Protein AF-A0A7X6VQT8-F1 (afdb_monomer_lite)

Sequence (90 aa):
RSIIPLADMEEEKLSYILEQIRHARLFDKYDFTLENASESLTLMKNSSFKLTTMGRSIDDDREFFLTLGAAGLTAAKIAKGEKINKLALV

Radius of gyration: 14.05 Å; chains: 1; bounding box: 41×21×34 Å

pLDDT: mean 93.61, std 5.68, range [57.41, 97.5]

Secondary structure (DSSP, 8-state):
--EEEEE---HHHHHHHHHHHHHTTGGGT-EEEEE--HHHHHHHHHSSS--EETTEETTTSHHHHHHHHHHHHHHHHHHTTPPP-B----

Structure (mmCIF, N/CA/C/O backbone):
data_AF-A0A7X6VQT8-F1
#
_entry.id   AF-A0A7X6VQT8-F1
#
loop_
_atom_site.group_PDB
_atom_site.id
_atom_site.type_symbol
_atom_site.label_atom_id
_atom_site.label_alt_id
_atom_site.label_comp_id
_atom_site.label_asym_id
_atom_site.label_entity_id
_atom_site.label_seq_id
_atom_site.pdbx_PDB_ins_code
_atom_site.Cartn_x
_atom_site.Cartn_y
_atom_site.Cartn_z
_atom_site.occupancy
_atom_site.B_iso_or_equiv
_atom_site.auth_seq_id
_atom_site.auth_comp_id
_atom_site.auth_asym_id
_atom_site.auth_atom_id
_atom_site.pdbx_PDB_model_num
ATOM 1 N N . ARG A 1 1 ? -8.578 -10.632 12.450 1.00 82.94 1 ARG A N 1
ATOM 2 C CA . ARG A 1 1 ? -8.931 -9.965 11.174 1.00 82.94 1 ARG A CA 1
ATOM 3 C C . ARG A 1 1 ? -7.630 -9.628 10.465 1.00 82.94 1 ARG A C 1
ATOM 5 O O . ARG A 1 1 ? -6.723 -9.170 11.149 1.00 82.94 1 ARG A O 1
ATOM 12 N N . SER A 1 2 ? -7.491 -9.938 9.177 1.00 92.75 2 SER A N 1
ATOM 13 C CA . SER A 1 2 ? -6.247 -9.656 8.443 1.00 92.75 2 SER A CA 1
ATOM 14 C C . SER A 1 2 ? -6.204 -8.191 8.014 1.00 92.75 2 SER A C 1
ATOM 16 O O . SER A 1 2 ? -7.243 -7.630 7.657 1.00 92.75 2 SER A O 1
ATOM 18 N N . ILE A 1 3 ? -5.012 -7.598 8.063 1.00 95.50 3 ILE A N 1
ATOM 19 C CA . ILE A 1 3 ? -4.753 -6.229 7.612 1.00 95.50 3 ILE A CA 1
ATOM 20 C C . ILE A 1 3 ? -4.218 -6.302 6.184 1.00 95.50 3 ILE A C 1
ATOM 22 O O . ILE A 1 3 ? -3.285 -7.061 5.927 1.00 95.50 3 ILE A O 1
ATOM 26 N N . ILE A 1 4 ? -4.819 -5.538 5.274 1.00 96.56 4 ILE A N 1
ATOM 27 C CA . ILE A 1 4 ? -4.457 -5.465 3.859 1.00 96.56 4 ILE A CA 1
ATOM 28 C C . ILE A 1 4 ? -3.901 -4.063 3.573 1.00 96.56 4 ILE A C 1
ATOM 30 O O . ILE A 1 4 ? -4.665 -3.095 3.516 1.00 96.56 4 ILE A O 1
ATOM 34 N N . PRO A 1 5 ? -2.573 -3.932 3.438 1.00 96.44 5 PRO A N 1
ATOM 35 C CA . PRO A 1 5 ? -1.921 -2.675 3.098 1.00 96.44 5 PRO A CA 1
ATOM 36 C C . PRO A 1 5 ? -2.181 -2.304 1.640 1.00 96.44 5 PRO A C 1
ATOM 38 O O . PRO A 1 5 ? -2.005 -3.128 0.744 1.00 96.44 5 PRO A O 1
ATOM 41 N N . LEU A 1 6 ? -2.565 -1.054 1.413 1.00 96.62 6 LEU A N 1
ATOM 42 C CA . LEU A 1 6 ? -2.623 -0.414 0.108 1.00 96.62 6 LEU A CA 1
ATOM 43 C C . LEU A 1 6 ? -1.526 0.645 0.048 1.00 96.62 6 LEU A C 1
ATOM 45 O O . LEU A 1 6 ? -1.313 1.386 1.009 1.00 96.62 6 LEU A O 1
ATOM 49 N N . ALA A 1 7 ? -0.835 0.717 -1.082 1.00 96.00 7 ALA A N 1
ATOM 50 C CA . ALA A 1 7 ? 0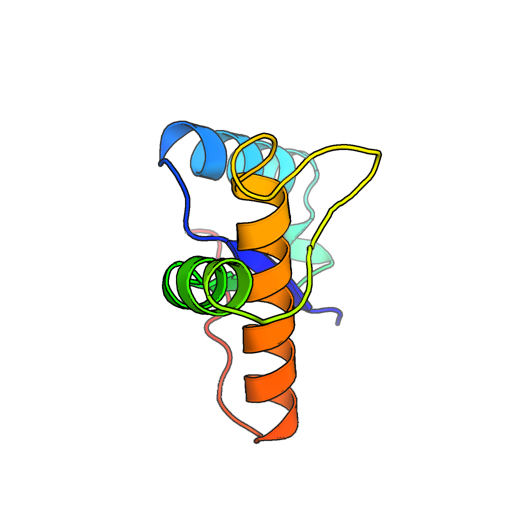.081 1.809 -1.351 1.00 96.00 7 ALA A CA 1
ATOM 51 C C . ALA A 1 7 ? -0.685 3.074 -1.746 1.00 96.00 7 ALA A C 1
ATOM 53 O O . ALA A 1 7 ? -1.610 3.019 -2.557 1.00 96.00 7 ALA A O 1
ATOM 54 N N . ASP A 1 8 ? -0.245 4.207 -1.212 1.00 93.94 8 ASP A N 1
ATOM 55 C CA . ASP A 1 8 ? -0.575 5.523 -1.744 1.00 93.94 8 ASP A CA 1
ATOM 56 C C . ASP A 1 8 ? 0.062 5.674 -3.133 1.00 93.94 8 ASP A C 1
ATOM 58 O O . ASP A 1 8 ? 1.285 5.609 -3.275 1.00 93.94 8 ASP A O 1
ATOM 62 N N . MET A 1 9 ? -0.773 5.779 -4.163 1.00 94.25 9 MET A N 1
ATOM 63 C CA . MET A 1 9 ? -0.397 5.796 -5.579 1.00 94.25 9 MET A CA 1
ATOM 64 C C . MET A 1 9 ? -1.265 6.808 -6.332 1.00 94.25 9 MET A C 1
ATOM 66 O O . MET A 1 9 ? -2.079 7.497 -5.724 1.00 94.25 9 MET A O 1
ATOM 70 N N . GLU A 1 10 ? -1.106 6.897 -7.654 1.00 95.50 10 GLU A N 1
ATOM 71 C CA . GLU A 1 10 ? -1.938 7.775 -8.485 1.00 95.50 10 GLU A CA 1
ATOM 72 C C . GLU A 1 10 ? -3.433 7.598 -8.183 1.00 95.50 10 GLU A C 1
ATOM 74 O O . GLU A 1 10 ? -3.938 6.474 -8.103 1.00 95.50 10 GLU A O 1
ATOM 79 N N . GLU A 1 11 ? -4.130 8.726 -8.029 1.00 94.62 11 GLU A N 1
ATOM 80 C CA . GLU A 1 11 ? -5.514 8.784 -7.549 1.00 94.62 11 GLU A CA 1
ATOM 81 C C . GLU A 1 11 ? -6.457 7.910 -8.379 1.00 94.62 11 GLU A C 1
ATOM 83 O O . GLU A 1 11 ? -7.288 7.201 -7.817 1.00 94.62 11 GLU A O 1
ATOM 88 N N . GLU A 1 12 ? -6.293 7.893 -9.704 1.00 96.81 12 GLU A N 1
ATOM 89 C CA . GLU A 1 12 ? -7.101 7.067 -10.606 1.00 96.81 12 GLU A CA 1
ATOM 90 C C . GLU A 1 12 ? -6.935 5.566 -10.315 1.00 96.81 12 GLU A C 1
ATOM 92 O O . GLU A 1 12 ? -7.920 4.825 -10.247 1.00 96.81 12 GLU A O 1
ATOM 97 N N . LYS A 1 13 ? -5.699 5.109 -10.069 1.00 95.94 13 LYS A N 1
ATOM 98 C CA . LYS A 1 13 ? -5.393 3.701 -9.762 1.00 95.94 13 LYS A CA 1
ATOM 99 C C . LYS A 1 13 ? -5.904 3.317 -8.379 1.00 95.94 13 LYS A C 1
ATOM 101 O O . LYS A 1 13 ? -6.515 2.259 -8.219 1.00 95.94 13 LYS A O 1
ATOM 106 N N . LEU A 1 14 ? -5.683 4.181 -7.388 1.00 95.44 14 LEU A N 1
ATOM 107 C CA . LEU A 1 14 ? -6.163 3.950 -6.030 1.00 95.44 14 LEU A CA 1
ATOM 108 C C . LEU A 1 14 ? -7.694 3.920 -5.994 1.00 95.44 14 LEU A C 1
ATOM 110 O O . LEU A 1 14 ? -8.271 3.008 -5.402 1.00 95.44 14 LEU A O 1
ATOM 114 N N . SER A 1 15 ? -8.346 4.863 -6.676 1.00 95.75 15 SER A N 1
ATOM 115 C CA . SER A 1 15 ? -9.802 4.912 -6.808 1.00 95.75 15 SER A CA 1
ATOM 116 C C . SER A 1 15 ? -10.326 3.627 -7.432 1.00 95.75 15 SER A C 1
ATOM 118 O O . SER A 1 15 ? -11.179 2.978 -6.833 1.00 95.75 15 SER A O 1
ATOM 120 N N . TYR A 1 16 ? -9.746 3.182 -8.552 1.00 97.25 16 TYR A N 1
ATOM 121 C CA . TYR A 1 16 ? -10.117 1.916 -9.184 1.00 97.25 16 TYR A CA 1
ATOM 122 C C . TYR A 1 16 ? -10.042 0.732 -8.204 1.00 97.25 16 TYR A C 1
ATOM 124 O O . TYR A 1 16 ? -10.999 -0.034 -8.085 1.00 97.25 16 TYR A O 1
ATOM 132 N N . ILE A 1 17 ? -8.949 0.601 -7.442 1.00 95.94 17 ILE A N 1
ATOM 133 C CA . ILE A 1 17 ? -8.787 -0.463 -6.436 1.00 95.94 17 ILE A CA 1
ATOM 134 C C . ILE A 1 17 ? -9.846 -0.353 -5.326 1.00 95.94 17 ILE A C 1
ATOM 136 O O . ILE A 1 17 ? -10.463 -1.360 -4.968 1.00 95.94 17 ILE A O 1
ATOM 140 N N . LEU A 1 18 ? -10.085 0.847 -4.789 1.00 95.44 18 LEU A N 1
ATOM 141 C CA . LEU A 1 18 ? -11.080 1.078 -3.737 1.00 95.44 18 LEU A CA 1
ATOM 142 C C . LEU A 1 18 ? -12.497 0.741 -4.209 1.00 95.44 18 LEU A C 1
ATOM 144 O O . LEU A 1 18 ? -13.273 0.153 -3.451 1.00 95.44 18 LEU A O 1
ATOM 148 N N . GLU A 1 19 ? -12.827 1.039 -5.466 1.00 96.31 19 GLU A N 1
ATOM 149 C CA . GLU A 1 19 ? -14.093 0.627 -6.062 1.00 96.31 19 GLU A CA 1
ATOM 150 C C . GLU A 1 19 ? -14.213 -0.894 -6.127 1.00 96.31 19 GLU A C 1
ATOM 152 O O . GLU A 1 19 ? -15.231 -1.434 -5.691 1.00 96.31 19 GLU A O 1
ATOM 157 N N . GLN A 1 20 ? -13.176 -1.608 -6.578 1.00 96.75 20 GLN A N 1
ATOM 158 C CA . GLN A 1 20 ? -13.193 -3.076 -6.598 1.00 96.75 20 GLN A CA 1
ATOM 159 C C . GLN A 1 20 ? -13.387 -3.662 -5.189 1.00 96.75 20 GLN A C 1
ATOM 161 O O . GLN A 1 20 ? -14.210 -4.559 -4.993 1.00 96.75 20 GLN A O 1
ATOM 166 N N . ILE A 1 21 ? -12.691 -3.118 -4.185 1.00 96.00 21 ILE A N 1
ATOM 167 C CA . ILE A 1 21 ? -12.820 -3.524 -2.776 1.00 96.00 21 ILE A CA 1
ATOM 168 C C . ILE A 1 21 ? -14.253 -3.303 -2.269 1.00 96.00 21 ILE A C 1
ATOM 170 O O . ILE A 1 21 ? -14.822 -4.187 -1.615 1.00 96.00 21 ILE A O 1
ATOM 174 N N . ARG A 1 22 ? -14.848 -2.145 -2.588 1.00 94.56 22 ARG A N 1
ATOM 175 C CA . ARG A 1 22 ? -16.232 -1.791 -2.243 1.00 94.56 22 ARG A CA 1
ATOM 176 C C . ARG A 1 22 ? -17.228 -2.741 -2.909 1.00 94.56 22 ARG A C 1
ATOM 178 O O . ARG A 1 22 ? -18.066 -3.318 -2.218 1.00 94.56 22 ARG A O 1
ATOM 185 N N . HIS A 1 23 ? -17.121 -2.949 -4.222 1.00 96.69 23 HIS A N 1
ATOM 186 C CA . HIS A 1 23 ? -18.014 -3.829 -4.984 1.00 96.69 23 HIS A CA 1
ATOM 187 C C . HIS A 1 23 ? -17.957 -5.282 -4.497 1.00 96.69 23 HIS A C 1
ATOM 189 O O . HIS A 1 23 ? -18.993 -5.939 -4.395 1.00 96.69 23 HIS A O 1
ATOM 195 N N . ALA A 1 24 ? -16.774 -5.763 -4.116 1.00 96.75 24 ALA A N 1
ATOM 196 C CA . ALA A 1 24 ? -16.580 -7.105 -3.576 1.00 96.75 24 ALA A CA 1
ATOM 197 C C . ALA A 1 24 ? -16.901 -7.237 -2.069 1.00 96.75 24 ALA A C 1
ATOM 199 O O . ALA A 1 24 ? -16.734 -8.322 -1.506 1.00 96.75 24 ALA A O 1
ATOM 200 N N . ARG A 1 25 ? -17.363 -6.160 -1.407 1.00 95.06 25 ARG A N 1
ATOM 201 C CA . ARG A 1 25 ? -17.665 -6.108 0.041 1.00 95.06 25 ARG A CA 1
ATOM 202 C C . ARG A 1 25 ? -16.506 -6.608 0.909 1.00 95.06 25 ARG A C 1
ATOM 204 O O . ARG A 1 25 ? -16.687 -7.309 1.905 1.00 95.06 25 ARG A O 1
ATOM 211 N N . LEU A 1 26 ? -15.278 -6.275 0.517 1.00 95.06 26 LEU A N 1
ATOM 212 C CA . LEU A 1 26 ? -14.086 -6.756 1.217 1.00 95.06 26 LEU A CA 1
ATOM 213 C C . LEU A 1 26 ? -13.837 -6.004 2.528 1.00 95.06 26 LEU A C 1
ATOM 215 O O . LEU A 1 26 ? -13.224 -6.574 3.433 1.00 95.06 26 LEU A O 1
ATOM 219 N N . PHE A 1 27 ? -14.367 -4.784 2.667 1.00 93.69 27 PHE A N 1
ATOM 220 C CA . PHE A 1 27 ? -14.342 -4.030 3.923 1.00 93.69 27 PHE A CA 1
ATOM 221 C C . PHE A 1 27 ? -15.030 -4.768 5.079 1.00 93.69 27 PHE A C 1
ATOM 223 O O . PHE A 1 27 ? -14.662 -4.541 6.224 1.00 93.69 27 PHE A O 1
ATOM 230 N N . ASP A 1 28 ? -15.944 -5.708 4.820 1.00 92.31 28 ASP A N 1
ATOM 231 C CA . ASP A 1 28 ? -16.593 -6.508 5.872 1.00 92.31 28 ASP A CA 1
ATOM 232 C C . ASP A 1 28 ? -15.657 -7.597 6.424 1.00 92.31 28 ASP A C 1
ATOM 234 O O . ASP A 1 28 ? -15.776 -8.030 7.570 1.00 92.31 28 ASP A O 1
ATOM 238 N N . LYS A 1 29 ? -14.685 -8.035 5.618 1.00 93.81 29 LYS A N 1
ATOM 239 C CA . LYS A 1 29 ? -13.817 -9.186 5.916 1.00 93.81 29 LYS A CA 1
ATOM 240 C C . LYS A 1 29 ? -12.428 -8.773 6.381 1.00 93.81 29 LYS A C 1
ATOM 242 O O . LYS A 1 29 ? -11.836 -9.436 7.234 1.00 93.81 29 LYS A O 1
ATOM 247 N N . TYR A 1 30 ? -11.922 -7.665 5.857 1.00 95.69 30 TYR A N 1
ATOM 248 C CA . TYR A 1 30 ? -10.544 -7.231 6.042 1.00 95.69 30 TYR A CA 1
ATOM 249 C C . TYR A 1 30 ? -10.474 -5.804 6.576 1.00 95.69 30 TYR A C 1
ATOM 251 O O . TYR A 1 30 ? -11.390 -5.013 6.372 1.00 95.69 30 TYR A O 1
ATOM 259 N N . ASP A 1 31 ? -9.385 -5.496 7.275 1.00 95.19 31 ASP A N 1
ATOM 260 C CA . ASP A 1 31 ? -9.036 -4.121 7.619 1.00 95.19 31 ASP A CA 1
ATOM 261 C C . ASP A 1 31 ? -8.071 -3.599 6.551 1.00 95.19 31 ASP A C 1
ATOM 263 O O . ASP A 1 31 ? -7.005 -4.181 6.362 1.00 95.19 31 ASP A O 1
ATOM 267 N N . PHE A 1 32 ? -8.414 -2.514 5.863 1.00 96.12 32 PHE A N 1
ATOM 268 C CA . PHE A 1 32 ? -7.515 -1.885 4.894 1.00 96.12 32 PHE A CA 1
ATOM 269 C C . PHE A 1 32 ? -6.761 -0.727 5.543 1.00 96.12 32 PHE A C 1
ATOM 271 O O . PHE A 1 32 ? -7.318 -0.026 6.385 1.00 96.12 32 PHE A O 1
ATOM 278 N N . THR A 1 33 ? -5.507 -0.516 5.153 1.00 95.75 33 THR A N 1
ATOM 279 C CA . THR A 1 33 ? -4.695 0.644 5.556 1.00 95.75 33 THR A CA 1
ATOM 280 C C . THR A 1 33 ? -4.056 1.254 4.322 1.00 95.75 33 THR A C 1
ATOM 282 O O . THR A 1 33 ? -3.680 0.515 3.416 1.00 95.75 33 THR A O 1
ATOM 285 N N . LEU A 1 34 ? -3.938 2.578 4.281 1.00 95.69 34 LEU A N 1
ATOM 286 C CA . LEU A 1 34 ? -3.232 3.286 3.217 1.00 95.69 34 LEU A CA 1
ATOM 287 C C . LEU A 1 34 ? -1.864 3.724 3.738 1.00 95.69 34 LEU A C 1
ATOM 289 O O . LEU A 1 34 ? -1.773 4.333 4.804 1.00 95.69 34 LEU A O 1
ATOM 293 N N . GLU A 1 35 ? -0.807 3.399 3.004 1.00 95.19 35 GLU A N 1
ATOM 294 C CA . GLU A 1 35 ? 0.571 3.687 3.393 1.00 95.19 35 GLU A CA 1
ATOM 295 C C . GLU A 1 35 ? 1.308 4.438 2.289 1.00 95.19 35 GLU A C 1
ATOM 297 O O . GLU A 1 35 ? 1.383 3.979 1.146 1.00 95.19 35 GLU A O 1
ATOM 302 N N . ASN A 1 36 ? 1.932 5.559 2.649 1.00 93.56 36 ASN A N 1
ATOM 303 C CA . ASN A 1 36 ? 2.879 6.219 1.764 1.00 93.56 36 ASN A CA 1
ATOM 304 C C . ASN A 1 36 ? 4.231 5.505 1.846 1.00 93.56 36 ASN A C 1
ATOM 306 O O . ASN A 1 36 ? 4.989 5.669 2.800 1.00 93.56 36 ASN A O 1
ATOM 310 N N . ALA A 1 37 ? 4.517 4.694 0.831 1.00 93.94 37 ALA A N 1
ATOM 311 C CA . ALA A 1 37 ? 5.730 3.887 0.74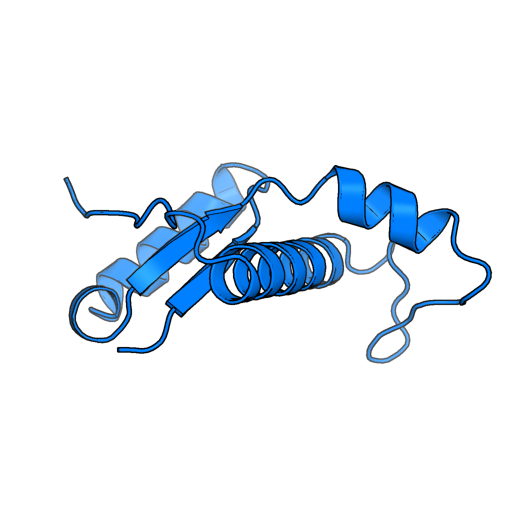5 1.00 93.94 37 ALA A CA 1
ATOM 312 C C . ALA A 1 37 ? 6.757 4.450 -0.253 1.00 93.94 37 ALA A C 1
ATOM 314 O O . ALA A 1 37 ? 7.639 3.727 -0.723 1.00 93.94 37 ALA A O 1
ATOM 315 N N . SER A 1 38 ? 6.661 5.739 -0.598 1.00 93.25 38 SER A N 1
ATOM 316 C CA . SER A 1 38 ? 7.526 6.358 -1.612 1.00 93.25 38 SER A CA 1
ATOM 317 C C . SER A 1 38 ? 9.008 6.273 -1.240 1.00 93.25 38 SER A C 1
ATOM 319 O O . SER A 1 38 ? 9.846 5.979 -2.092 1.00 93.25 38 SER A O 1
ATOM 321 N N . GLU A 1 39 ? 9.338 6.446 0.043 1.00 94.06 39 GLU A N 1
ATOM 322 C CA . GLU A 1 39 ? 10.709 6.293 0.544 1.00 94.06 39 GLU A CA 1
ATOM 323 C C . GLU A 1 39 ? 11.233 4.860 0.394 1.00 94.06 39 GLU A C 1
ATOM 325 O O . GLU A 1 39 ? 12.417 4.658 0.118 1.00 94.06 39 GLU A O 1
ATOM 330 N N . SER A 1 40 ? 10.359 3.854 0.502 1.00 93.44 40 SER A N 1
ATOM 331 C CA . SER A 1 40 ? 10.742 2.454 0.323 1.00 93.44 40 SER A CA 1
ATOM 332 C C . SER A 1 40 ? 11.242 2.186 -1.095 1.00 93.44 40 SER A C 1
ATOM 334 O O . SER A 1 40 ? 12.202 1.439 -1.258 1.00 93.44 40 SER A O 1
ATOM 336 N N . LEU A 1 41 ? 10.661 2.826 -2.117 1.00 92.69 41 LEU A N 1
ATOM 337 C CA . LEU A 1 41 ? 11.162 2.729 -3.493 1.00 92.69 41 LEU A CA 1
ATOM 338 C C . LEU A 1 41 ? 12.578 3.290 -3.622 1.00 92.69 41 LEU A C 1
ATOM 340 O O . LEU A 1 41 ? 13.428 2.659 -4.247 1.00 92.69 41 LEU A O 1
ATOM 344 N N . THR A 1 42 ? 12.848 4.445 -3.014 1.00 92.56 42 THR A N 1
ATOM 345 C CA . THR A 1 42 ? 14.185 5.056 -3.011 1.00 92.56 42 THR A CA 1
ATOM 346 C C . THR A 1 42 ? 15.204 4.146 -2.327 1.00 92.56 42 THR A C 1
ATOM 348 O O . THR A 1 42 ? 16.282 3.910 -2.869 1.00 92.56 42 THR A O 1
ATOM 351 N N . LEU A 1 43 ? 14.849 3.576 -1.171 1.00 93.94 43 LEU A N 1
ATOM 352 C CA . LEU A 1 43 ? 15.699 2.623 -0.452 1.00 93.94 43 LEU A CA 1
ATOM 353 C C . LEU A 1 43 ? 15.977 1.366 -1.282 1.00 93.94 43 LEU A C 1
ATOM 355 O O . LEU A 1 43 ? 17.119 0.924 -1.361 1.00 93.94 43 LEU A O 1
ATOM 359 N N . MET A 1 44 ? 14.951 0.815 -1.931 1.00 93.81 44 MET A N 1
ATOM 360 C CA . MET A 1 44 ? 15.079 -0.356 -2.795 1.00 93.81 44 MET A CA 1
ATOM 361 C C . MET A 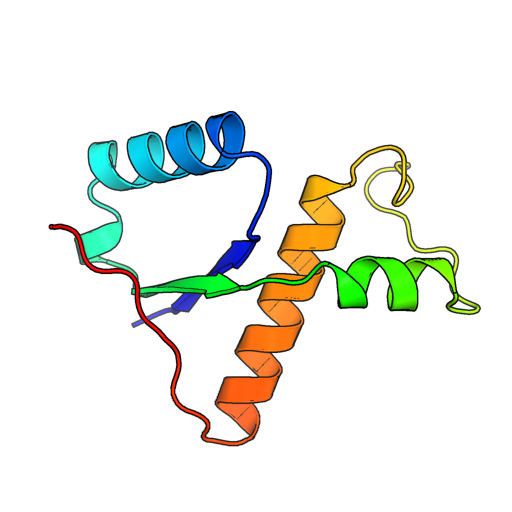1 44 ? 15.990 -0.085 -3.999 1.00 93.81 44 MET A C 1
ATOM 363 O O . MET A 1 44 ? 16.871 -0.896 -4.285 1.00 93.81 44 MET A O 1
ATOM 367 N N . LYS A 1 45 ? 15.838 1.073 -4.656 1.00 92.06 45 LYS A N 1
ATOM 368 C CA . LYS A 1 45 ? 16.675 1.494 -5.794 1.00 92.06 45 LYS A CA 1
ATOM 369 C C . LYS A 1 45 ? 18.139 1.714 -5.417 1.00 92.06 45 LYS A C 1
ATOM 371 O O . LYS A 1 45 ? 19.019 1.378 -6.200 1.00 92.06 45 LYS A O 1
ATOM 376 N N . ASN A 1 46 ? 18.390 2.262 -4.230 1.00 93.25 46 ASN A N 1
ATOM 377 C CA . ASN A 1 46 ? 19.742 2.545 -3.741 1.00 93.25 46 ASN A CA 1
ATOM 378 C C . ASN A 1 46 ? 20.395 1.348 -3.036 1.00 93.25 46 ASN A C 1
ATOM 380 O O . ASN A 1 46 ? 21.542 1.441 -2.596 1.00 93.25 46 ASN A O 1
ATOM 384 N N . SER A 1 47 ? 19.675 0.237 -2.883 1.00 92.75 47 SER A N 1
ATOM 385 C CA . SER A 1 47 ? 20.229 -0.963 -2.273 1.00 92.75 47 SER A CA 1
ATOM 386 C C . SER A 1 47 ? 21.260 -1.619 -3.196 1.00 92.75 47 SER A C 1
ATOM 388 O O . SER A 1 47 ? 21.197 -1.507 -4.419 1.00 92.75 47 SER A O 1
ATOM 390 N N . SER A 1 48 ? 22.199 -2.368 -2.619 1.00 94.12 48 SER A N 1
ATOM 391 C CA . SER A 1 48 ? 23.127 -3.206 -3.392 1.00 94.12 48 SER A CA 1
ATOM 392 C C . SER A 1 48 ? 22.439 -4.408 -4.054 1.00 94.12 48 SER A C 1
ATOM 394 O O . SER A 1 48 ? 23.067 -5.130 -4.831 1.00 94.12 48 SER A O 1
ATOM 396 N N . PHE A 1 49 ? 21.157 -4.642 -3.757 1.00 90.12 49 PHE A N 1
ATOM 397 C CA . PHE A 1 49 ? 20.382 -5.739 -4.309 1.00 90.12 49 PHE A CA 1
ATOM 398 C C . PHE A 1 49 ? 19.684 -5.309 -5.594 1.00 90.12 49 PHE A C 1
ATOM 400 O O . PHE A 1 49 ? 18.922 -4.344 -5.630 1.00 90.12 49 PHE A O 1
ATOM 407 N N . LYS A 1 50 ? 19.869 -6.096 -6.656 1.00 88.56 50 LYS A N 1
ATOM 408 C CA . LYS A 1 50 ? 19.098 -5.936 -7.889 1.00 88.56 50 LYS A CA 1
ATOM 409 C C . LYS A 1 50 ? 17.704 -6.542 -7.712 1.00 88.56 50 LYS A C 1
ATOM 411 O O . LYS A 1 50 ? 17.462 -7.693 -8.075 1.00 88.56 50 LYS A O 1
ATOM 416 N N . LEU A 1 51 ? 16.798 -5.770 -7.121 1.00 92.81 51 LEU A N 1
ATOM 417 C CA . LEU A 1 51 ? 15.421 -6.191 -6.881 1.00 92.81 51 LEU A CA 1
ATOM 418 C C . LEU A 1 51 ? 14.653 -6.307 -8.201 1.00 92.81 51 LEU A C 1
ATOM 420 O O . LEU A 1 51 ? 14.575 -5.360 -8.983 1.00 92.81 51 LEU A O 1
ATOM 424 N N . THR A 1 52 ? 14.099 -7.493 -8.444 1.00 94.81 52 THR A N 1
ATOM 425 C CA . THR A 1 52 ? 13.276 -7.797 -9.618 1.00 94.81 52 THR A CA 1
ATOM 426 C C . THR A 1 52 ? 12.144 -8.747 -9.234 1.00 94.81 52 THR A C 1
ATOM 428 O O . THR A 1 52 ? 12.255 -9.498 -8.266 1.00 94.81 52 THR A O 1
ATOM 431 N N . THR A 1 53 ? 11.051 -8.719 -9.992 1.00 94.44 53 THR A N 1
ATOM 432 C CA . THR A 1 53 ? 9.910 -9.628 -9.838 1.00 94.44 53 THR A CA 1
ATOM 433 C C . THR A 1 53 ? 9.411 -10.051 -11.209 1.00 94.44 53 THR A C 1
ATOM 435 O O . THR A 1 53 ? 9.160 -9.209 -12.066 1.00 94.44 53 THR A O 1
ATOM 438 N N . MET A 1 54 ? 9.274 -11.354 -11.461 1.00 93.38 54 MET A N 1
ATOM 439 C CA . MET A 1 54 ? 8.805 -11.858 -12.764 1.00 93.38 54 MET A CA 1
ATOM 440 C C . MET A 1 54 ? 9.566 -11.238 -13.961 1.00 93.38 54 MET A C 1
ATOM 442 O O . MET A 1 54 ? 8.967 -10.907 -14.978 1.00 93.38 54 MET A O 1
ATOM 446 N N . GLY A 1 55 ? 10.876 -11.004 -13.808 1.00 93.81 55 GLY A N 1
ATOM 447 C CA . GLY A 1 55 ? 11.726 -10.359 -14.820 1.00 93.81 55 GLY A CA 1
ATOM 448 C C . GLY A 1 55 ? 11.621 -8.828 -14.924 1.00 93.81 55 GLY A C 1
ATOM 449 O O . GLY A 1 55 ? 12.363 -8.239 -15.700 1.00 93.81 55 GLY A O 1
ATOM 450 N N . ARG A 1 56 ? 10.754 -8.184 -14.138 1.00 96.06 56 ARG A N 1
ATOM 451 C CA . ARG A 1 56 ? 10.521 -6.731 -14.117 1.00 96.06 56 ARG A CA 1
ATOM 452 C C . ARG A 1 56 ? 11.317 -6.066 -12.998 1.00 96.06 56 ARG A C 1
ATOM 454 O O . ARG A 1 56 ? 11.390 -6.595 -11.886 1.00 96.06 56 ARG A O 1
ATOM 461 N N . SER A 1 57 ? 11.930 -4.928 -13.296 1.00 95.38 57 SER A N 1
ATOM 462 C CA . SER A 1 57 ? 12.621 -4.069 -12.333 1.00 95.38 57 SER A CA 1
ATOM 463 C C . SER A 1 57 ? 11.654 -3.123 -11.613 1.00 95.38 57 SER A C 1
ATOM 465 O O . SER A 1 57 ? 10.463 -3.074 -11.918 1.00 95.38 57 SER A O 1
ATOM 467 N N . ILE A 1 58 ? 12.180 -2.340 -10.666 1.00 94.50 58 ILE A N 1
ATOM 468 C CA . ILE A 1 58 ? 11.414 -1.306 -9.956 1.00 94.50 58 ILE A CA 1
ATOM 469 C C . ILE A 1 58 ? 10.827 -0.267 -10.919 1.00 94.50 58 ILE A C 1
ATOM 471 O O . ILE A 1 58 ? 9.739 0.242 -10.666 1.00 94.50 58 ILE A O 1
ATOM 475 N N . ASP A 1 59 ? 11.532 0.051 -12.006 1.00 92.88 59 ASP A N 1
ATOM 476 C CA . ASP A 1 59 ? 11.062 1.025 -12.996 1.00 92.88 59 ASP A CA 1
ATOM 477 C C . ASP A 1 59 ? 10.035 0.427 -13.967 1.00 92.88 59 ASP A C 1
ATOM 479 O O . ASP A 1 59 ? 9.195 1.159 -14.482 1.00 92.88 59 ASP A O 1
ATOM 483 N N . ASP A 1 60 ? 10.054 -0.896 -14.164 1.00 95.25 60 ASP A N 1
ATOM 484 C CA . ASP A 1 60 ? 9.092 -1.599 -15.022 1.00 95.25 60 ASP A CA 1
ATOM 485 C C . ASP A 1 60 ? 7.740 -1.848 -14.328 1.00 95.25 60 ASP A C 1
ATOM 487 O O . ASP A 1 60 ? 6.719 -1.970 -15.001 1.00 95.25 60 ASP A O 1
ATOM 491 N N . ASP A 1 61 ? 7.720 -1.979 -12.994 1.00 95.19 61 ASP A N 1
ATOM 492 C CA . ASP A 1 61 ? 6.505 -2.266 -12.210 1.00 95.19 61 ASP A CA 1
ATOM 493 C C . ASP A 1 61 ? 6.499 -1.517 -10.868 1.00 95.19 61 ASP A C 1
ATOM 495 O O . ASP A 1 61 ? 6.526 -2.102 -9.780 1.00 95.19 61 ASP A O 1
ATOM 499 N N . ARG A 1 62 ? 6.510 -0.184 -10.944 1.00 94.56 62 ARG A N 1
ATOM 500 C CA . ARG A 1 62 ? 6.623 0.706 -9.781 1.00 94.56 62 ARG A CA 1
ATOM 501 C C . ARG A 1 62 ? 5.580 0.404 -8.701 1.00 94.56 62 ARG A C 1
ATOM 503 O O . ARG A 1 62 ? 5.930 0.360 -7.521 1.00 94.56 62 ARG A O 1
ATOM 510 N N . GLU A 1 63 ? 4.320 0.209 -9.077 1.00 95.00 63 GLU A N 1
ATOM 511 C CA . GLU A 1 63 ? 3.197 -0.009 -8.160 1.00 95.00 63 GLU A CA 1
ATOM 512 C C . GLU A 1 63 ? 3.320 -1.322 -7.383 1.00 95.00 63 GLU A C 1
ATOM 514 O O . GLU A 1 63 ? 2.971 -1.361 -6.197 1.00 95.00 63 GLU A O 1
ATOM 519 N N . PHE A 1 64 ? 3.867 -2.379 -7.995 1.00 95.25 64 PHE A N 1
ATOM 520 C CA . PHE A 1 64 ? 4.151 -3.627 -7.288 1.00 95.25 64 PHE A CA 1
ATOM 521 C C . PHE A 1 64 ? 5.144 -3.397 -6.148 1.00 95.25 64 PHE A C 1
ATOM 523 O O . PHE A 1 64 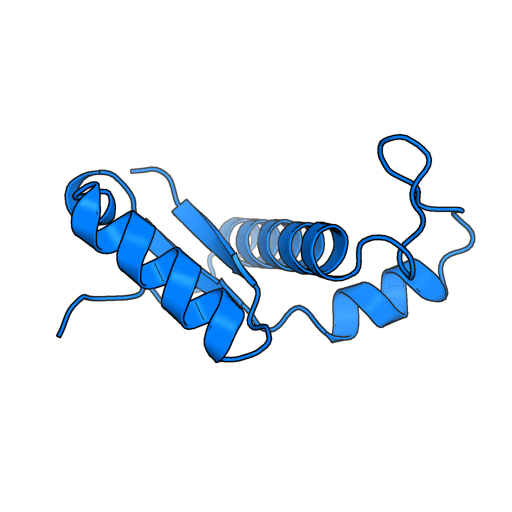? 4.880 -3.768 -5.001 1.00 95.25 64 PHE A O 1
ATOM 530 N N . PHE A 1 65 ? 6.275 -2.748 -6.437 1.00 96.38 65 PHE A N 1
ATOM 531 C CA . PHE A 1 65 ? 7.293 -2.489 -5.418 1.00 96.38 65 PHE A CA 1
ATOM 532 C C . PHE A 1 65 ? 6.803 -1.486 -4.373 1.00 96.38 65 PHE A C 1
ATOM 534 O O . PHE A 1 65 ? 7.095 -1.645 -3.190 1.00 96.38 65 PHE A O 1
ATOM 541 N N . LEU A 1 66 ? 6.006 -0.495 -4.767 1.00 96.19 66 LEU A N 1
ATOM 542 C CA . LEU A 1 66 ? 5.408 0.453 -3.832 1.00 96.19 66 LEU A CA 1
ATOM 543 C C . LEU A 1 66 ? 4.471 -0.259 -2.846 1.00 96.19 66 LEU A C 1
ATOM 545 O O . LEU A 1 66 ? 4.558 -0.043 -1.639 1.00 96.19 66 LEU A O 1
ATOM 549 N N . THR A 1 67 ? 3.640 -1.177 -3.345 1.00 96.25 67 THR A N 1
ATOM 550 C CA . THR A 1 67 ? 2.745 -2.004 -2.520 1.00 96.25 67 THR A CA 1
ATOM 551 C C . THR A 1 67 ? 3.528 -2.961 -1.617 1.00 96.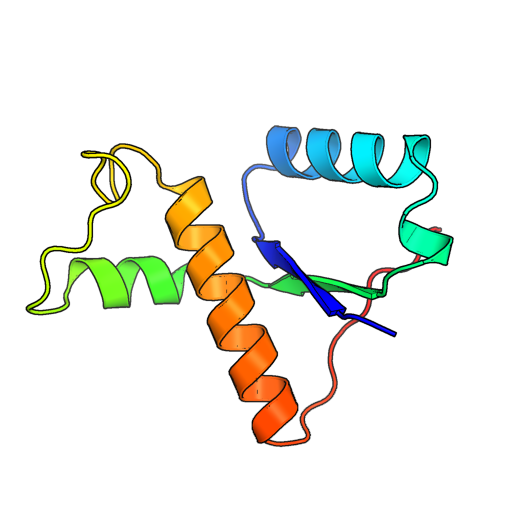25 67 THR A C 1
ATOM 553 O O . THR A 1 67 ? 3.157 -3.168 -0.461 1.00 96.25 67 THR A O 1
ATOM 556 N N . LEU A 1 68 ? 4.659 -3.492 -2.089 1.00 96.00 68 LEU A N 1
ATOM 557 C CA . LEU A 1 68 ? 5.578 -4.279 -1.262 1.00 96.00 68 LEU A CA 1
ATOM 558 C C . LEU A 1 68 ? 6.1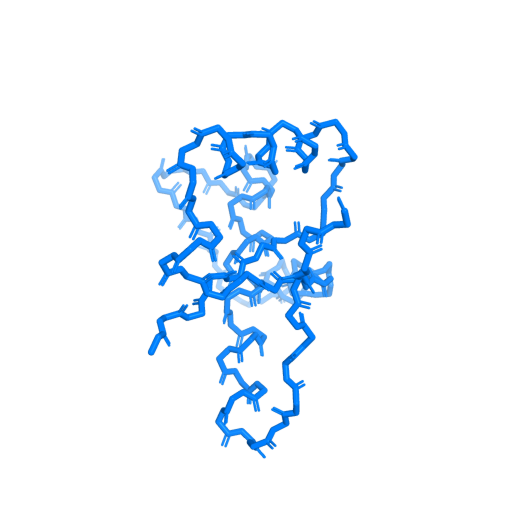76 -3.442 -0.119 1.00 96.00 68 LEU A C 1
ATOM 560 O O . LEU A 1 68 ? 6.231 -3.907 1.021 1.00 96.00 68 LEU A O 1
ATOM 564 N N . GLY A 1 69 ? 6.560 -2.193 -0.399 1.00 96.12 69 GLY A N 1
ATOM 565 C CA . GLY A 1 69 ? 6.992 -1.230 0.613 1.00 96.12 69 GLY A CA 1
ATOM 566 C C . GLY A 1 69 ? 5.902 -0.950 1.648 1.00 96.12 69 GLY A C 1
ATOM 567 O O . GLY A 1 69 ? 6.158 -1.051 2.847 1.00 96.12 69 GLY A O 1
ATOM 568 N N . ALA A 1 70 ? 4.670 -0.695 1.198 1.00 96.94 70 ALA A N 1
ATOM 569 C CA . ALA A 1 70 ? 3.509 -0.499 2.067 1.00 96.94 70 ALA A CA 1
ATOM 570 C C . ALA A 1 70 ? 3.295 -1.697 3.003 1.00 96.94 70 ALA A C 1
ATOM 572 O O . ALA A 1 70 ? 3.132 -1.523 4.211 1.00 96.94 70 ALA A O 1
ATOM 573 N N . ALA A 1 71 ? 3.386 -2.920 2.474 1.00 96.62 71 ALA A N 1
ATOM 574 C CA . ALA A 1 71 ? 3.266 -4.129 3.278 1.00 96.62 71 ALA A CA 1
ATOM 575 C C . ALA A 1 71 ? 4.366 -4.257 4.340 1.00 96.62 71 ALA A C 1
ATOM 577 O O . ALA A 1 71 ? 4.070 -4.553 5.501 1.00 96.62 71 ALA A O 1
ATOM 578 N N . GLY A 1 72 ? 5.620 -3.986 3.967 1.00 95.94 72 GLY A N 1
ATOM 579 C CA . GLY A 1 72 ? 6.746 -3.985 4.900 1.00 95.94 72 GLY A CA 1
ATOM 580 C C . GLY A 1 72 ? 6.596 -2.938 6.007 1.00 95.94 72 GLY A C 1
ATOM 581 O O . GLY A 1 72 ? 6.796 -3.252 7.182 1.00 95.94 72 GLY A O 1
ATOM 582 N N . LEU A 1 73 ? 6.184 -1.716 5.655 1.00 96.00 73 LEU A N 1
ATOM 583 C CA . LEU A 1 73 ? 5.939 -0.636 6.613 1.00 96.00 73 LEU A CA 1
ATOM 584 C C . LEU A 1 73 ? 4.808 -0.988 7.581 1.00 96.00 73 LEU A C 1
ATOM 586 O O . LEU A 1 73 ? 4.993 -0.875 8.793 1.00 96.00 73 LEU A O 1
ATOM 590 N N . THR A 1 74 ? 3.667 -1.479 7.086 1.00 96.81 74 THR A N 1
ATOM 591 C CA . THR A 1 74 ? 2.565 -1.917 7.954 1.00 96.81 74 THR A CA 1
ATOM 592 C C . THR A 1 74 ? 3.007 -3.031 8.902 1.00 96.81 74 THR A C 1
ATOM 594 O O . THR A 1 74 ? 2.723 -2.962 10.097 1.00 96.81 74 THR A O 1
ATOM 597 N N . ALA A 1 75 ? 3.738 -4.035 8.410 1.00 96.50 75 ALA A N 1
ATOM 598 C CA . ALA A 1 75 ? 4.252 -5.113 9.253 1.00 96.50 75 ALA A CA 1
ATOM 599 C C . ALA A 1 75 ? 5.199 -4.588 10.346 1.00 96.50 75 ALA A C 1
ATOM 601 O O . ALA A 1 75 ? 5.084 -4.991 11.504 1.00 96.50 75 ALA A O 1
ATOM 602 N N . ALA A 1 76 ? 6.086 -3.646 10.009 1.00 96.31 76 ALA A N 1
ATOM 603 C CA . ALA A 1 76 ? 6.990 -3.018 10.969 1.00 96.31 76 ALA A CA 1
ATOM 604 C C . ALA A 1 76 ? 6.238 -2.221 12.049 1.00 96.31 76 ALA A C 1
ATOM 606 O O . ALA A 1 76 ? 6.571 -2.339 13.229 1.00 96.31 76 ALA A O 1
ATOM 607 N N . LYS A 1 77 ? 5.202 -1.457 11.674 1.00 95.75 77 LYS A N 1
ATOM 608 C CA . LYS A 1 77 ? 4.335 -0.740 12.625 1.00 95.75 77 LYS A CA 1
ATOM 609 C C . LYS A 1 77 ? 3.648 -1.703 13.594 1.00 95.75 77 LYS A C 1
ATOM 611 O O . LYS A 1 77 ? 3.691 -1.491 14.803 1.00 95.75 77 LYS A O 1
ATOM 616 N N . ILE A 1 78 ? 3.084 -2.801 13.078 1.00 95.44 78 ILE A N 1
ATOM 617 C CA . ILE A 1 78 ? 2.452 -3.845 13.901 1.00 95.44 78 ILE A CA 1
ATOM 618 C C . ILE A 1 78 ? 3.465 -4.449 14.878 1.00 95.44 78 ILE A C 1
ATOM 620 O O . ILE A 1 78 ? 3.172 -4.564 16.066 1.00 95.44 78 ILE A O 1
ATOM 624 N N . ALA A 1 79 ? 4.664 -4.796 14.402 1.00 97.12 79 ALA A N 1
ATOM 625 C CA . ALA A 1 79 ? 5.713 -5.382 15.236 1.00 97.12 79 ALA A CA 1
ATOM 626 C C . ALA A 1 79 ? 6.163 -4.448 16.375 1.00 97.12 79 ALA A C 1
ATOM 628 O O . ALA A 1 79 ? 6.532 -4.921 17.447 1.00 97.12 79 ALA A O 1
ATOM 629 N N . LYS A 1 80 ? 6.099 -3.128 16.162 1.00 97.50 80 LYS A N 1
ATOM 630 C CA . LYS A 1 80 ? 6.406 -2.102 17.170 1.00 97.50 80 LYS A CA 1
ATOM 631 C C . LYS A 1 80 ? 5.226 -1.752 18.087 1.00 97.50 80 LYS A C 1
ATOM 633 O O . LYS A 1 80 ? 5.399 -0.966 19.013 1.00 97.50 80 LYS A O 1
ATOM 638 N N . GLY A 1 81 ? 4.037 -2.308 17.845 1.00 95.12 81 GLY A N 1
ATOM 639 C CA . GLY A 1 81 ? 2.818 -1.958 18.580 1.00 95.12 81 GLY A CA 1
ATOM 640 C C . GLY A 1 81 ? 2.258 -0.573 18.231 1.00 95.12 81 GLY A C 1
ATOM 641 O O . GLY A 1 81 ? 1.502 0.002 19.013 1.00 95.12 81 GLY A O 1
ATOM 642 N N . GLU A 1 82 ? 2.627 -0.020 17.075 1.00 94.44 82 GLU A N 1
ATOM 643 C CA . GLU A 1 82 ? 2.116 1.264 16.598 1.00 94.44 82 GLU A CA 1
ATOM 644 C C . GLU A 1 82 ? 0.663 1.134 16.111 1.00 94.44 82 GLU A C 1
ATOM 646 O O . GLU A 1 82 ? 0.214 0.076 15.654 1.00 94.44 82 GLU A O 1
ATOM 651 N N . LYS A 1 83 ? -0.102 2.230 16.192 1.00 89.44 83 LYS A N 1
ATOM 652 C CA . LYS A 1 83 ? -1.472 2.260 15.664 1.00 89.44 83 LYS A CA 1
ATOM 653 C C . LYS A 1 83 ? -1.458 2.250 14.135 1.00 89.44 83 LYS A C 1
ATOM 655 O O . LYS A 1 83 ? -0.729 3.012 13.508 1.00 89.44 83 LYS A O 1
ATOM 660 N N . ILE A 1 84 ? -2.331 1.429 13.554 1.00 91.31 84 ILE A N 1
ATOM 661 C CA . ILE A 1 84 ? -2.571 1.372 12.109 1.00 91.31 84 ILE A CA 1
ATOM 662 C C . ILE A 1 84 ? -3.817 2.192 11.773 1.00 91.31 84 ILE A C 1
ATOM 664 O O . ILE A 1 84 ? -4.881 1.977 12.362 1.00 91.31 84 ILE A O 1
ATOM 668 N N . ASN A 1 85 ? -3.684 3.110 10.817 1.00 87.81 85 ASN A N 1
ATOM 669 C CA . ASN A 1 85 ? -4.782 3.946 10.342 1.00 87.81 85 ASN A CA 1
ATOM 670 C C . ASN A 1 85 ? -5.660 3.141 9.385 1.00 87.81 85 ASN A C 1
ATOM 672 O O . ASN A 1 85 ? -5.366 3.006 8.199 1.00 87.81 85 ASN A O 1
ATOM 676 N N . LYS A 1 86 ? -6.740 2.576 9.923 1.00 90.56 86 LYS A N 1
ATOM 677 C CA . LYS A 1 86 ? -7.686 1.797 9.130 1.00 90.56 86 LYS A CA 1
ATOM 678 C C . LYS A 1 86 ? -8.548 2.719 8.277 1.00 90.56 86 LYS A C 1
ATOM 680 O O . LYS A 1 86 ? -9.078 3.710 8.776 1.00 90.56 86 LYS A O 1
ATOM 685 N N . LEU A 1 87 ? -8.727 2.348 7.016 1.00 90.31 87 LEU A N 1
ATOM 686 C CA . LEU A 1 87 ? -9.711 2.964 6.140 1.00 90.31 87 LEU A CA 1
ATOM 687 C C . LEU A 1 87 ? -11.117 2.561 6.595 1.00 90.31 87 LEU A C 1
ATOM 689 O O . LEU A 1 87 ? -11.370 1.393 6.902 1.00 90.31 87 LEU A O 1
ATOM 693 N N . ALA A 1 88 ? -12.025 3.530 6.611 1.00 76.19 88 ALA A N 1
ATOM 694 C CA . ALA A 1 88 ? -13.448 3.318 6.822 1.00 76.19 88 ALA A CA 1
ATOM 695 C C . ALA A 1 88 ? -14.206 3.836 5.598 1.00 76.19 88 ALA A C 1
ATOM 697 O O . ALA A 1 88 ? -13.836 4.862 5.027 1.00 76.19 88 ALA A O 1
ATOM 698 N N . LEU A 1 89 ? -15.253 3.116 5.196 1.00 66.38 89 LEU A N 1
ATOM 699 C CA . LEU A 1 89 ? -16.222 3.642 4.240 1.00 66.38 89 LEU A CA 1
ATOM 700 C C . LEU A 1 89 ? -16.981 4.789 4.924 1.00 66.38 89 LEU A C 1
ATOM 702 O O . LEU A 1 89 ? -17.461 4.607 6.046 1.00 66.38 89 LEU A O 1
ATOM 706 N N . VAL A 1 90 ? -17.038 5.947 4.263 1.00 57.41 90 VAL A N 1
ATOM 707 C CA . VAL A 1 90 ? -17.931 7.065 4.612 1.00 57.41 90 VAL A CA 1
ATOM 708 C C . VAL A 1 90 ? -19.292 6.818 3.980 1.00 57.41 90 VAL A C 1
ATOM 710 O O . VAL A 1 90 ? -19.309 6.369 2.809 1.00 57.41 90 VAL A O 1
#

Foldseek 3Di:
DAEQEAEDDPPVVVVVVVVVCVVVVVVVPYWYAYDHQVVVLVVVVPDPDQDDDPNHGCVRCVRVSRSVSRVVVVVVCVVVVHDTDTDDDD

=== Feature glossary ===
Reading guide. The protein is described through the following features:

Foldseek 3Di. A 3Di character summarizes, for each residue, the relative orientation of the Cα frame of its nearest spatial neighbor. Because it encodes fold topology rather than chemistry, 3Di alignments detect remote structural similarity that sequence alignment misses.

Contact-map, Ramachandran, and PAE plots. Plot images: a contact map (which residues are close in 3D, as an N×N binary image), a Ramachandran scatter (backbone torsion angles, revealing secondary-structure composition at a glance), and — for AlphaFold structures — a PAE heatmap (pairwise prediction confidence).

Radius of gyration, Cα contacts, bounding box. Radius of gyration (Rg) is the root-mean-square distance of Cα atoms from their centroid — a single number for overall size and compactness. A globular domain of N residues has Rg ≈ 2.2·N^0.38 Å; an extended or disordered chain has a much larger Rg. The Cα contact count is the number of residue pairs whose Cα atoms are within 8 Å and are more than four positions apart in sequence — a standard proxy for tertiary packing density. The bounding box is the smallest axis-aligned box enclosing all Cα atoms.

Secondary structure (8-state, DSSP). Eight-state secondary structure (DSSP): H is the canonical α-helix, G the tighter 3₁₀-helix, I the wider π-helix; E/B are β-structure, T and S are turns and bends, and '-' is everything else. DSSP derives these from the pattern of main-chain N–H···O=C hydrogen bonds, not from the sequence.

B-factor. B-factor (Debye–Waller factor) reflects atomic displacement in the crystal lattice. It is an experimental observable (units Å²), not a prediction; low values mean the atom is pinned down, high values mean it moves or is heterogeneous across the crystal.

pLDDT. pLDDT is the predicted lDDT-Cα score: AlphaFold's confidence that the local environment of each residue (all inter-atomic distances within 15 Å) is correctly placed. It is a per-residue number between 0 and 100, with higher meaning more reliable.

Nearest PDB structures. Nearest PDB neighbors are the top structural matches found by Foldseek when searching this structure against the entire Protein Data Bank. Each hit reports a TM-score (0 to 1; >0.5 almost always implies the same fold) and an E-value. These are *structural* homologs — they may share no detectable sequence similarity.

Solvent-accessible surface area. Accessible surface area quantifies burial. A residue with SASA near zero is packed into the hydrophobic core; one with SASA >100 Å² sits on the surface. Computed here via the Shrake–Rupley numerical algorithm with a 1.4 Å probe.

Rendered structure images. Structure images are PyMOL renders from six orthogonal camera directions. Cartoon representation draws helices as coils and strands as arrows; sticks shows the backbone as bonds; surface shows the solvent-excluded envelope. Rainbow coloring maps sequence position to hue (blue→red, N→C); chain coloring assigns a distinct color per polypeptide.

Backbone torsions (φ/ψ). φ (phi) and ψ (psi) are the two rotatable backbone dihedrals per residue: φ is the C(i-1)–N–Cα–C torsion, ψ is the N–Cα–C–N(i+1) torsion, both in degrees on (−180°, 180°]. α-helical residues cluster near (−60°, −45°); β-strand residues near (−120°, +130°). A Ramachandran plot is simply a scatter of (φ, ψ) for every residue.

Predicted aligned error. Predicted Aligned Error (PAE) is an AlphaFold confidence matrix: entry (i, j) is the expected error in the position of residue j, in ångströms, when the prediction is superimposed on the true structure at residue i. Low PAE within a block of residues means that block is internally rigid and well-predicted; high PAE between two blocks means their relative placement is uncertain even if each block individually is confident.

mmCIF coordinates. Structure coordinates are given as an mmCIF _atom_site loop: one row per atom with element, residue name, chain id, sequence number, and x/y/z position in Å. Only the four main-chain atoms per residue are included here; side chains are omitted to keep the record compact.

InterPro / GO / CATH / organism. Database cross-references. InterPro integrates a dozen domain/family signature databases into unified entries with residue-range hits. GO terms attach function/process/location labels with evidence codes. CATH codes position the fold in a four-level structural taxonomy. Organism is the NCBI-taxonomy species name.

Secondary structure (3-state, P-SEA). SS3 is a coarse helix/strand/coil call (letters a/b/c) made by the P-SEA algorithm from inter-Cα distances and dihedrals. It is less detailed than DSSP but needs only Cα positions.

Sequence. Sequence gives the chain of amino acids in standard one-letter code (A=alanine, C=cysteine, …, Y=tyrosine), read N→C. It is the only feature that is directly encoded by the gene; all structural features are derived from the folded form of this sequence.